Protein AF-A0A0F9H4A0-F1 (afdb_monomer_lite)

Secondary structure (DSSP, 8-state):
------HHHHHHHHHHHHHHHHHHHHHH-HHHHHHHHHHHHHHHHHHHTT--HHHHHHHHHHHHHHHHHHHHHHHHHHHHTT-

InterPro domains:
  IPR000829 DAGK family [PF01219] (16-83)
  IPR000829 DAGK family [PTHR34299] (8-82)
  IPR033717 Undecaprenol kinase [cd14265] (12-83)
  IPR036945 Diacylglycerol kinase (DAGK) superfamily [G3DSA:1.10.287.3610] (1-83)

pLDDT: mean 92.21, std 9.87, range [43.88, 98.56]

Foldseek 3Di:
DPPDDPPVVVVVVVVVVVVVLLVCCCVPPVVNVVLVVVLVVVVVVCVVVVPDPVVVVVSVVVSVVVSVVVSVVVVVVVVVVVD

Radius of gyration: 16.82 Å; chains: 1; bounding box: 33×20×55 Å

Organism: NCBI:txid412755

Structure (mmCIF, N/CA/C/O backbone):
data_AF-A0A0F9H4A0-F1
#
_entry.id   AF-A0A0F9H4A0-F1
#
loop_
_atom_site.group_PDB
_atom_site.id
_atom_site.type_symbol
_atom_site.label_atom_id
_atom_site.label_alt_id
_atom_site.label_comp_id
_atom_site.label_asym_id
_atom_site.label_entity_id
_atom_site.label_seq_id
_atom_site.pdbx_PDB_ins_code
_atom_site.Cartn_x
_atom_site.Cartn_y
_atom_site.Cartn_z
_atom_site.occupancy
_atom_site.B_iso_or_equiv
_atom_site.auth_seq_id
_atom_site.auth_comp_id
_atom_site.auth_asym_id
_atom_site.auth_atom_id
_atom_site.pdbx_PDB_model_num
ATOM 1 N N . MET A 1 1 ? 0.114 -2.130 35.303 1.00 43.88 1 MET A N 1
ATOM 2 C CA . MET A 1 1 ? 1.505 -1.781 34.933 1.00 43.88 1 MET A CA 1
ATOM 3 C C . MET A 1 1 ? 1.900 -2.543 33.676 1.00 43.88 1 MET A C 1
ATOM 5 O O . MET A 1 1 ? 2.139 -3.744 33.746 1.00 43.88 1 MET A O 1
ATOM 9 N N . ILE A 1 2 ? 1.908 -1.889 32.514 1.00 53.31 2 ILE A N 1
ATOM 10 C CA . ILE A 1 2 ? 2.432 -2.503 31.288 1.00 53.31 2 ILE A CA 1
ATOM 11 C C . ILE A 1 2 ? 3.955 -2.523 31.446 1.00 53.31 2 ILE A C 1
ATOM 13 O O . ILE A 1 2 ? 4.576 -1.469 31.457 1.00 53.31 2 ILE A O 1
ATOM 17 N N . LYS A 1 3 ? 4.554 -3.711 31.609 1.00 55.53 3 LYS A N 1
ATOM 18 C CA . LYS A 1 3 ? 6.011 -3.881 31.504 1.00 55.53 3 LYS A CA 1
ATOM 19 C C . LYS A 1 3 ? 6.441 -3.338 30.141 1.00 55.53 3 LYS A C 1
ATOM 21 O O . LYS A 1 3 ? 6.076 -3.929 29.118 1.00 55.53 3 LYS A O 1
ATOM 26 N N . GLU A 1 4 ? 7.168 -2.224 30.131 1.00 63.50 4 GLU A N 1
ATOM 27 C CA . GLU A 1 4 ? 7.806 -1.715 28.924 1.00 63.50 4 GLU A CA 1
ATOM 28 C C . GLU A 1 4 ? 8.776 -2.789 28.433 1.00 63.50 4 GLU A C 1
ATOM 30 O O . GLU A 1 4 ? 9.769 -3.123 29.078 1.00 63.50 4 GLU A O 1
ATOM 35 N N . GLY A 1 5 ? 8.425 -3.431 27.319 1.00 64.50 5 GLY A N 1
ATOM 36 C CA . GLY A 1 5 ? 9.386 -4.254 26.607 1.00 64.50 5 GLY A CA 1
ATOM 37 C C . GLY A 1 5 ? 10.483 -3.347 26.064 1.00 64.50 5 GLY A C 1
ATOM 38 O O . GLY A 1 5 ? 10.203 -2.197 25.739 1.00 64.50 5 GLY A O 1
ATOM 39 N N . GLY A 1 6 ? 11.711 -3.855 25.926 1.00 83.62 6 GLY A N 1
ATOM 40 C CA . GLY A 1 6 ? 12.792 -3.093 25.290 1.00 83.62 6 GLY A CA 1
ATOM 41 C C . GLY A 1 6 ? 12.361 -2.481 23.947 1.00 83.62 6 GLY A C 1
ATOM 42 O O . GLY A 1 6 ? 11.456 -3.000 23.292 1.00 83.62 6 GLY A O 1
ATOM 43 N N . TYR A 1 7 ? 13.006 -1.388 23.530 1.00 86.00 7 TYR A N 1
ATOM 44 C CA . TYR A 1 7 ? 12.646 -0.555 22.366 1.00 86.00 7 TYR A CA 1
ATOM 45 C C . TYR A 1 7 ? 12.131 -1.337 21.136 1.00 86.00 7 TYR A C 1
ATOM 47 O O . TYR A 1 7 ? 11.074 -1.021 20.585 1.00 86.00 7 TYR A O 1
ATOM 55 N N . VAL A 1 8 ? 12.821 -2.418 20.756 1.00 90.19 8 VAL A N 1
ATOM 56 C CA . VAL A 1 8 ? 12.453 -3.303 19.633 1.00 90.19 8 VAL A CA 1
ATOM 57 C C . VAL A 1 8 ? 11.071 -3.947 19.817 1.00 90.19 8 VAL A C 1
ATOM 59 O O . VAL A 1 8 ? 10.259 -3.974 18.891 1.00 90.19 8 VAL A O 1
ATOM 62 N N . ARG A 1 9 ? 10.756 -4.419 21.028 1.00 87.38 9 ARG A N 1
ATOM 63 C CA . ARG A 1 9 ? 9.466 -5.042 21.364 1.00 87.38 9 ARG A CA 1
ATOM 64 C C . ARG A 1 9 ? 8.310 -4.046 21.279 1.00 87.38 9 ARG A C 1
ATOM 66 O O . ARG A 1 9 ? 7.218 -4.431 20.862 1.00 87.38 9 ARG A O 1
ATOM 73 N N . ASN A 1 10 ? 8.536 -2.784 21.639 1.00 87.25 10 ASN A N 1
ATOM 74 C CA . ASN A 1 10 ? 7.514 -1.743 21.514 1.00 87.25 10 ASN A CA 1
ATOM 75 C C . ASN A 1 10 ? 7.247 -1.390 20.042 1.00 87.25 10 ASN A C 1
ATOM 77 O O . ASN A 1 10 ? 6.088 -1.297 19.647 1.00 87.25 10 ASN A O 1
ATOM 81 N N . ARG A 1 11 ? 8.285 -1.307 19.197 1.00 89.56 11 ARG A N 1
ATOM 82 C CA . ARG A 1 11 ? 8.115 -1.070 17.751 1.00 89.56 11 ARG A CA 1
ATOM 83 C C . ARG A 1 11 ? 7.382 -2.208 17.045 1.00 89.56 11 ARG A C 1
ATOM 85 O O . ARG A 1 11 ? 6.447 -1.949 16.293 1.00 89.56 11 ARG A O 1
ATOM 92 N N . LEU A 1 12 ? 7.734 -3.461 17.340 1.00 90.81 12 LEU A N 1
ATOM 93 C CA . LEU A 1 12 ? 7.024 -4.635 16.813 1.00 90.81 12 LEU A CA 1
ATOM 94 C C . LEU A 1 12 ? 5.529 -4.619 17.168 1.00 90.81 12 LEU A C 1
ATOM 96 O O . LEU A 1 12 ? 4.691 -4.990 16.346 1.00 90.81 12 LEU A O 1
ATOM 100 N N . ARG A 1 13 ? 5.171 -4.147 18.371 1.00 89.38 13 ARG A N 1
ATOM 101 C CA . ARG A 1 13 ? 3.764 -3.953 18.748 1.00 89.38 13 ARG A CA 1
ATOM 102 C C . ARG A 1 13 ? 3.076 -2.897 17.883 1.00 89.38 13 ARG A C 1
ATOM 104 O O . ARG A 1 13 ? 1.968 -3.157 17.430 1.00 89.38 13 ARG A O 1
ATOM 111 N N . SER A 1 14 ? 3.712 -1.759 17.605 1.00 87.88 14 SER A N 1
ATOM 112 C CA . SER A 1 14 ? 3.145 -0.727 16.719 1.00 87.88 14 SER A CA 1
ATOM 113 C C . SER A 1 14 ? 2.853 -1.261 15.314 1.00 87.88 14 SER A C 1
ATOM 115 O O . SER A 1 14 ? 1.762 -1.032 14.799 1.00 87.88 14 SER A O 1
ATOM 117 N N . PHE A 1 15 ? 3.766 -2.046 14.732 1.00 91.00 15 PHE A N 1
ATOM 118 C CA . PHE A 1 15 ? 3.524 -2.707 13.442 1.00 91.00 15 PHE A CA 1
ATOM 119 C C . PHE A 1 15 ? 2.334 -3.666 13.494 1.00 91.00 15 PHE A C 1
ATOM 121 O O . PHE A 1 15 ? 1.506 -3.666 12.585 1.00 91.00 15 PHE A O 1
ATOM 128 N N . LYS A 1 16 ? 2.203 -4.442 14.578 1.00 92.75 16 LYS A N 1
ATOM 129 C CA . LYS A 1 16 ? 1.038 -5.313 14.774 1.00 92.75 16 LYS A CA 1
ATOM 130 C C . LYS A 1 16 ? -0.267 -4.511 14.764 1.00 92.75 16 LYS A C 1
ATOM 132 O O . LYS A 1 16 ? -1.213 -4.930 14.108 1.00 92.75 16 LYS A O 1
ATOM 137 N N . TYR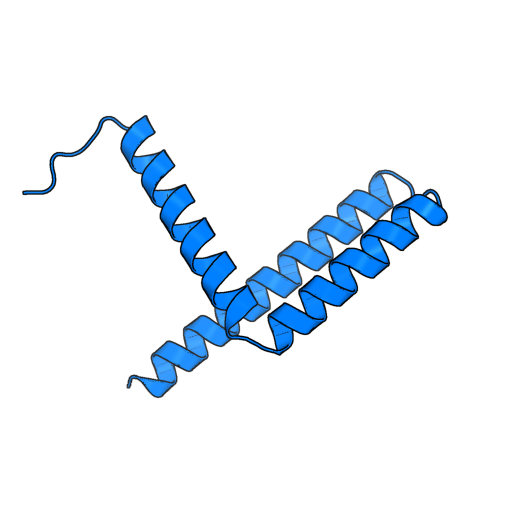 A 1 17 ? -0.328 -3.375 15.460 1.00 91.69 17 TYR A N 1
ATOM 138 C CA . TYR A 1 17 ? -1.528 -2.531 15.467 1.00 91.69 17 TYR A CA 1
ATOM 139 C C . TYR A 1 17 ? -1.824 -1.921 14.093 1.00 91.69 17 TYR A C 1
ATOM 141 O O . TYR A 1 17 ? -2.976 -1.950 13.668 1.00 91.69 17 TYR A O 1
ATOM 149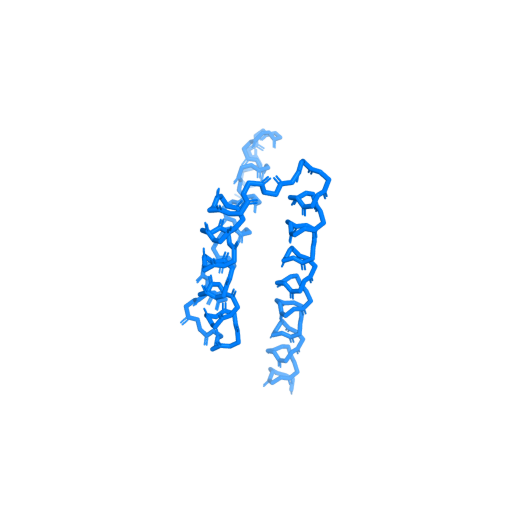 N N . ALA A 1 18 ? -0.801 -1.451 13.373 1.00 90.94 18 ALA A N 1
ATOM 150 C CA . ALA A 1 18 ? -0.962 -0.948 12.009 1.00 90.94 18 ALA A CA 1
ATOM 151 C C . ALA A 1 18 ? -1.520 -2.028 11.066 1.00 90.94 18 ALA A C 1
ATOM 153 O O . ALA A 1 18 ? -2.464 -1.769 10.324 1.00 90.94 18 ALA A O 1
ATOM 154 N N . PHE A 1 19 ? -1.008 -3.262 11.153 1.00 92.69 19 PHE A N 1
ATOM 155 C CA . PHE A 1 19 ? -1.504 -4.381 10.351 1.00 92.69 19 PHE A CA 1
ATOM 156 C C . PHE A 1 19 ? -2.949 -4.755 10.698 1.00 92.69 19 PHE A C 1
ATOM 158 O O . PHE A 1 19 ? -3.758 -4.984 9.806 1.00 92.69 19 PHE A O 1
ATOM 165 N N . VAL A 1 20 ? -3.301 -4.780 11.988 1.00 93.94 20 VAL A N 1
ATOM 166 C CA . VAL A 1 20 ? -4.687 -5.019 12.425 1.00 93.94 20 VAL A CA 1
ATOM 167 C C . VAL A 1 20 ? -5.626 -3.931 11.892 1.00 93.94 20 VAL A C 1
ATOM 169 O O . VAL A 1 20 ? -6.719 -4.256 11.432 1.00 93.94 20 VAL A O 1
ATOM 172 N N . GLY A 1 21 ? -5.199 -2.665 11.910 1.00 92.38 21 GLY A N 1
ATOM 173 C CA . GLY A 1 21 ? -5.950 -1.546 11.337 1.00 92.38 21 GLY A CA 1
ATOM 174 C C . GLY A 1 21 ? -6.157 -1.699 9.831 1.00 92.38 21 GLY A C 1
ATOM 175 O O . GLY A 1 21 ? -7.297 -1.703 9.370 1.00 92.38 21 GLY A O 1
ATOM 176 N N . ALA A 1 22 ? -5.075 -1.926 9.081 1.00 92.69 22 ALA A N 1
ATOM 177 C CA . ALA A 1 22 ? -5.127 -2.148 7.636 1.00 92.69 22 ALA A CA 1
ATOM 178 C C . ALA A 1 22 ? -6.027 -3.341 7.268 1.00 92.69 22 ALA A C 1
ATOM 180 O O . ALA A 1 22 ? -6.874 -3.242 6.383 1.00 92.69 22 ALA A O 1
ATOM 181 N N . TRP A 1 23 ? -5.909 -4.452 8.000 1.00 94.81 23 TRP A N 1
ATOM 182 C CA . TRP A 1 23 ? -6.757 -5.627 7.807 1.00 94.81 23 TRP A CA 1
ATOM 183 C C . TRP A 1 23 ? -8.232 -5.351 8.117 1.00 94.81 23 TRP A C 1
ATOM 185 O O . TRP A 1 23 ? -9.119 -5.854 7.426 1.00 94.81 23 TRP A O 1
ATOM 195 N N . SER A 1 24 ? -8.517 -4.542 9.141 1.00 93.88 24 SER A N 1
ATOM 196 C CA . SER A 1 24 ? -9.885 -4.126 9.449 1.00 93.88 24 SER A CA 1
ATOM 197 C C . SER A 1 24 ? -10.476 -3.251 8.346 1.00 93.88 24 SER A C 1
ATOM 199 O O . SER A 1 24 ? -11.648 -3.438 8.032 1.00 93.88 24 SER A O 1
ATOM 201 N N . LEU A 1 25 ? -9.705 -2.317 7.779 1.00 93.56 25 LEU A N 1
ATOM 202 C CA . LEU A 1 25 ? -10.154 -1.477 6.662 1.00 93.56 25 LEU A CA 1
ATOM 203 C C . LEU A 1 25 ? -10.469 -2.337 5.439 1.00 93.56 25 LEU A C 1
ATOM 205 O O . LEU A 1 25 ? -11.579 -2.281 4.923 1.00 93.56 25 LEU A O 1
ATOM 209 N N . LEU A 1 26 ? -9.551 -3.233 5.068 1.00 93.69 26 LEU A N 1
ATOM 210 C CA . LEU A 1 26 ? -9.744 -4.147 3.944 1.00 93.69 26 LEU A CA 1
ATOM 211 C C . LEU A 1 26 ? -11.006 -5.012 4.085 1.00 93.69 26 LEU A C 1
ATOM 213 O O . LEU A 1 26 ? -11.672 -5.313 3.101 1.00 93.69 26 LEU A O 1
ATOM 217 N N . LYS A 1 27 ? -11.363 -5.433 5.301 1.00 94.50 27 LYS A N 1
ATOM 218 C CA . LYS A 1 27 ? -12.558 -6.261 5.518 1.00 94.50 27 LYS A CA 1
ATOM 219 C C . LYS A 1 27 ? -13.868 -5.487 5.594 1.00 94.50 27 LYS A C 1
ATOM 221 O O . LYS A 1 27 ? -14.904 -6.092 5.336 1.00 94.50 27 LYS A O 1
ATOM 226 N N . LYS A 1 28 ? -13.842 -4.223 6.013 1.00 92.62 28 LYS A N 1
ATOM 227 C CA . LYS A 1 28 ? -15.061 -3.481 6.367 1.00 92.62 28 LYS A CA 1
ATOM 228 C C . LYS A 1 28 ? -15.428 -2.398 5.368 1.00 92.62 28 LYS A C 1
ATOM 230 O O . LYS A 1 28 ? -16.615 -2.166 5.196 1.00 92.62 28 LYS A O 1
ATOM 235 N N . GLU A 1 29 ? -14.446 -1.779 4.719 1.00 94.94 29 GLU A N 1
ATOM 236 C CA . GLU A 1 29 ? -14.680 -0.633 3.843 1.00 94.94 29 GLU A CA 1
ATOM 237 C C . GLU A 1 29 ? -14.771 -1.082 2.378 1.00 94.94 29 GLU A C 1
ATOM 239 O O . GLU A 1 29 ? -13.775 -1.564 1.821 1.00 94.94 29 GLU A O 1
ATOM 244 N N . PRO A 1 30 ? -15.940 -0.939 1.721 1.00 93.75 30 PRO A N 1
ATOM 245 C CA . PRO A 1 30 ? -16.116 -1.353 0.330 1.00 93.75 30 PRO A CA 1
ATOM 246 C C . PRO A 1 30 ? -15.178 -0.618 -0.638 1.00 93.75 30 PRO A C 1
ATOM 248 O O . PRO A 1 30 ? -14.665 -1.220 -1.581 1.00 93.75 30 PRO A O 1
ATOM 251 N N . SER A 1 31 ? -14.907 0.665 -0.388 1.00 93.88 31 SER A N 1
ATOM 252 C CA . SER A 1 31 ? -13.961 1.478 -1.163 1.00 93.88 31 SER A CA 1
ATOM 253 C C . SER A 1 31 ? -12.552 0.875 -1.148 1.00 93.88 31 SER A C 1
ATOM 255 O O . SER A 1 31 ? -11.960 0.653 -2.206 1.00 93.88 31 SER A O 1
ATOM 257 N N . VAL A 1 32 ? -12.051 0.504 0.036 1.00 95.38 32 VAL A N 1
ATOM 258 C CA . VAL A 1 32 ? -10.739 -0.143 0.217 1.00 95.38 32 VAL A CA 1
ATOM 259 C C . VAL A 1 32 ? -10.696 -1.517 -0.456 1.00 95.38 32 VAL A C 1
ATOM 261 O O . VAL A 1 32 ? -9.672 -1.881 -1.039 1.00 95.38 32 VAL A O 1
ATOM 264 N N . GLN A 1 33 ? -11.792 -2.281 -0.428 1.00 95.81 33 GLN A N 1
ATOM 265 C CA . GLN A 1 33 ? -11.889 -3.574 -1.119 1.00 95.81 33 GLN A CA 1
ATOM 266 C C . GLN A 1 33 ? -11.758 -3.425 -2.632 1.00 95.81 33 GLN A C 1
ATOM 268 O O . GLN A 1 33 ? -10.934 -4.106 -3.247 1.00 95.81 33 GLN A O 1
ATOM 273 N N . VAL A 1 34 ? -12.530 -2.509 -3.225 1.00 96.19 34 VAL A N 1
ATOM 274 C CA . VAL A 1 34 ? -12.469 -2.213 -4.66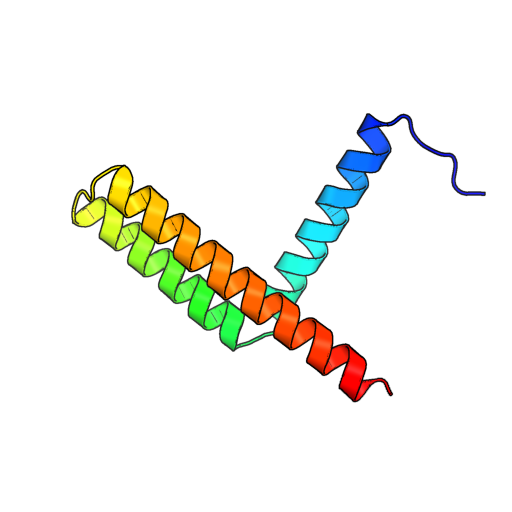2 1.00 96.19 34 VAL A CA 1
ATOM 275 C C . VAL A 1 34 ? -11.074 -1.732 -5.039 1.00 96.19 34 VAL A C 1
ATOM 277 O O . VAL A 1 34 ? -10.475 -2.244 -5.983 1.00 96.19 34 VAL A O 1
ATOM 280 N N . GLN A 1 35 ? -10.512 -0.807 -4.265 1.00 95.62 35 GLN A N 1
ATOM 281 C CA . GLN A 1 35 ? -9.182 -0.269 -4.513 1.00 95.62 35 GLN A CA 1
ATOM 282 C C . GLN A 1 35 ? -8.083 -1.330 -4.402 1.00 95.62 35 GLN A C 1
ATOM 284 O O . GLN A 1 35 ? -7.168 -1.346 -5.221 1.00 95.62 35 GLN A O 1
ATOM 289 N N . THR A 1 36 ? -8.197 -2.259 -3.451 1.00 94.69 36 THR A N 1
ATOM 290 C CA . THR A 1 36 ? -7.277 -3.401 -3.331 1.00 94.69 36 THR A CA 1
ATOM 291 C C . THR A 1 36 ? -7.427 -4.370 -4.507 1.00 94.69 36 THR A C 1
ATOM 293 O O . THR A 1 36 ? -6.430 -4.875 -5.019 1.00 94.69 36 THR A O 1
ATOM 296 N N . GLY A 1 37 ? -8.648 -4.599 -4.997 1.00 96.69 37 GLY A N 1
ATOM 297 C CA . GLY A 1 37 ? -8.882 -5.368 -6.222 1.00 96.69 37 GLY A CA 1
ATOM 298 C C . GLY A 1 37 ? -8.229 -4.721 -7.448 1.00 96.69 37 GLY A C 1
ATOM 299 O O . GLY A 1 37 ? -7.479 -5.376 -8.171 1.00 96.69 37 GLY A O 1
ATOM 300 N N . ILE A 1 38 ? -8.440 -3.414 -7.639 1.00 96.38 38 ILE A N 1
ATOM 301 C CA . ILE A 1 38 ? -7.813 -2.629 -8.715 1.00 96.38 38 ILE A CA 1
ATOM 302 C C . ILE A 1 38 ? -6.288 -2.668 -8.591 1.00 96.38 38 ILE A C 1
ATOM 304 O O . ILE A 1 38 ? -5.600 -2.890 -9.582 1.00 96.38 38 ILE A O 1
ATOM 308 N N . ALA A 1 39 ? -5.755 -2.517 -7.379 1.00 96.00 39 ALA A N 1
ATOM 309 C CA . ALA A 1 39 ? -4.329 -2.606 -7.099 1.00 96.00 39 ALA A CA 1
ATOM 310 C C . ALA A 1 39 ? -3.717 -3.932 -7.574 1.00 96.00 39 ALA A C 1
ATOM 312 O O . ALA A 1 39 ? -2.643 -3.923 -8.178 1.00 96.00 39 ALA A O 1
ATOM 313 N N . ILE A 1 40 ? -4.395 -5.063 -7.351 1.00 97.50 40 ILE A N 1
ATOM 314 C CA . ILE A 1 40 ? -3.946 -6.378 -7.833 1.00 97.50 40 ILE A CA 1
ATOM 315 C C . ILE A 1 40 ? -3.950 -6.417 -9.365 1.00 97.50 40 ILE A C 1
ATOM 317 O O . ILE A 1 40 ? -2.951 -6.815 -9.964 1.00 97.50 40 ILE A O 1
ATOM 321 N N . VAL A 1 41 ? -5.040 -5.971 -10.000 1.00 98.06 41 VAL A N 1
ATOM 322 C CA . VAL A 1 41 ? -5.176 -5.971 -11.468 1.00 98.06 41 VAL A CA 1
ATOM 323 C C . VAL A 1 41 ? -4.113 -5.093 -12.126 1.00 98.06 41 VAL A C 1
ATOM 325 O O . VAL A 1 41 ? -3.440 -5.539 -13.051 1.00 98.06 41 VAL A O 1
ATOM 328 N N . VAL A 1 42 ? -3.914 -3.871 -11.633 1.00 97.12 42 VAL A N 1
ATOM 329 C CA . VAL A 1 42 ? -2.930 -2.926 -12.184 1.00 97.12 42 VAL A CA 1
ATOM 330 C C . VAL A 1 42 ? -1.502 -3.398 -11.914 1.00 97.12 42 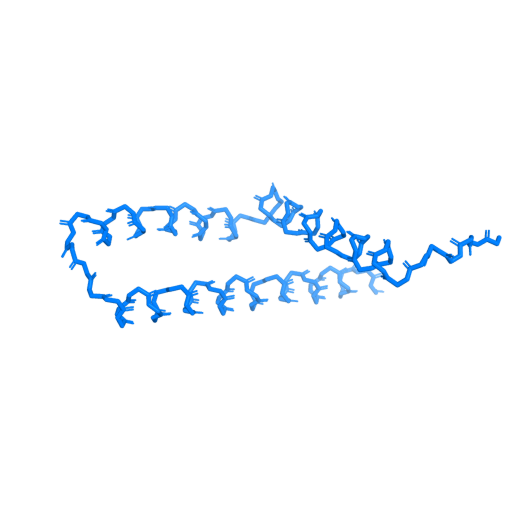VAL A C 1
ATOM 332 O O . VAL A 1 42 ? -0.637 -3.245 -12.768 1.00 97.12 42 VAL A O 1
ATOM 335 N N . THR A 1 43 ? -1.243 -4.047 -10.777 1.00 97.62 43 THR A N 1
ATOM 336 C CA . THR A 1 43 ? 0.056 -4.687 -10.517 1.00 97.62 43 THR A CA 1
ATOM 337 C C . THR A 1 43 ? 0.315 -5.826 -11.505 1.00 97.62 43 THR A C 1
ATOM 339 O O . THR A 1 43 ? 1.383 -5.877 -12.106 1.00 97.62 43 THR A O 1
ATOM 342 N N . ALA A 1 44 ? -0.660 -6.705 -11.750 1.00 98.19 44 ALA A N 1
ATOM 343 C CA . ALA A 1 44 ? -0.525 -7.756 -12.761 1.00 98.19 44 ALA A CA 1
ATOM 344 C C . ALA A 1 44 ? -0.314 -7.176 -14.172 1.00 98.19 44 ALA A C 1
ATOM 346 O O . ALA A 1 44 ? 0.555 -7.642 -14.909 1.00 98.19 44 ALA A O 1
ATOM 347 N N . ALA A 1 45 ? -1.051 -6.118 -14.521 1.00 97.81 45 ALA A N 1
ATOM 348 C CA . ALA A 1 45 ? -0.875 -5.398 -15.776 1.00 97.81 45 ALA A CA 1
ATOM 349 C C . ALA A 1 45 ? 0.526 -4.775 -15.886 1.00 97.81 45 ALA A C 1
ATOM 351 O O . ALA A 1 45 ? 1.150 -4.889 -16.933 1.00 97.81 45 ALA A O 1
ATOM 352 N N . GLY A 1 46 ? 1.061 -4.189 -14.812 1.00 97.88 46 GLY A N 1
ATOM 353 C CA . GLY A 1 46 ? 2.411 -3.621 -14.790 1.00 97.88 46 GLY A CA 1
ATOM 354 C C . GLY A 1 46 ? 3.498 -4.647 -15.120 1.00 97.88 46 GLY A C 1
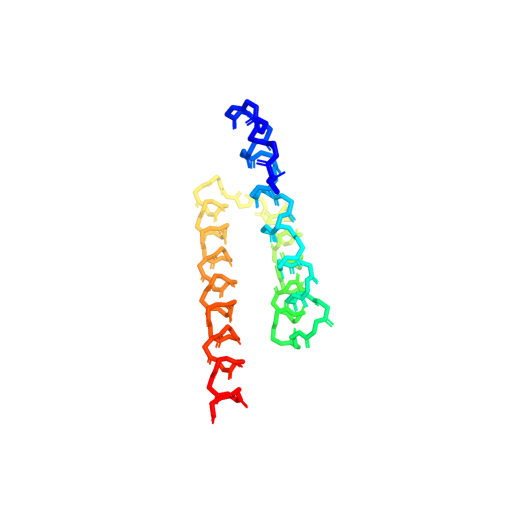ATOM 355 O O . GLY A 1 46 ? 4.447 -4.325 -15.832 1.00 97.88 46 GLY A O 1
ATOM 356 N N . PHE A 1 47 ? 3.334 -5.898 -14.671 1.00 97.81 47 PHE A N 1
ATOM 357 C CA . PHE A 1 47 ? 4.214 -6.997 -15.077 1.00 97.81 47 PHE A CA 1
ATOM 358 C C . PHE A 1 47 ? 4.023 -7.385 -16.549 1.00 97.81 47 PHE A C 1
ATOM 360 O O . PHE A 1 47 ? 5.012 -7.596 -17.239 1.00 97.81 47 PHE A O 1
ATOM 367 N N . TYR A 1 48 ? 2.779 -7.454 -17.037 1.00 98.31 48 TYR A N 1
ATOM 368 C CA . TYR A 1 48 ? 2.475 -7.795 -18.435 1.00 98.31 48 TYR A CA 1
ATOM 369 C C . TYR A 1 48 ? 2.978 -6.745 -19.441 1.00 98.31 48 TYR A C 1
ATOM 371 O O . TYR A 1 48 ? 3.458 -7.098 -20.511 1.00 98.31 48 TYR A O 1
ATOM 379 N N . PHE A 1 49 ? 2.875 -5.460 -19.096 1.00 98.00 49 PHE A N 1
ATOM 380 C CA . PHE A 1 49 ? 3.329 -4.339 -19.925 1.00 98.00 49 PHE A CA 1
ATOM 381 C C . PHE A 1 49 ? 4.800 -3.967 -19.700 1.00 98.00 49 PHE A C 1
ATOM 383 O O . PHE A 1 49 ? 5.273 -3.014 -20.310 1.00 98.00 49 PHE A O 1
ATOM 390 N N . GLU A 1 50 ? 5.507 -4.694 -18.829 1.00 98.00 50 GLU A N 1
ATOM 391 C CA . GLU A 1 50 ? 6.924 -4.475 -18.515 1.00 98.00 50 GLU A CA 1
ATOM 392 C C . GLU A 1 50 ? 7.250 -3.013 -18.156 1.00 98.00 50 GLU A C 1
ATOM 394 O O . GLU A 1 50 ? 8.249 -2.445 -18.606 1.00 98.00 50 GLU A O 1
ATOM 399 N N . ILE A 1 51 ? 6.402 -2.390 -17.326 1.00 98.12 51 ILE A N 1
ATOM 400 C CA . ILE A 1 51 ? 6.575 -0.979 -16.962 1.00 98.12 51 ILE A CA 1
ATOM 401 C C . ILE A 1 51 ? 7.912 -0.759 -16.239 1.00 98.12 51 ILE A C 1
ATOM 403 O O . ILE A 1 51 ? 8.422 -1.603 -15.490 1.00 98.12 51 ILE A O 1
ATOM 407 N N . THR A 1 52 ? 8.493 0.412 -16.457 1.00 98.56 52 THR A N 1
ATOM 408 C CA . THR A 1 52 ? 9.800 0.794 -15.937 1.00 98.56 52 THR A CA 1
ATOM 409 C C . THR A 1 52 ? 9.799 0.928 -14.415 1.00 98.56 52 THR A C 1
ATOM 411 O O . THR A 1 52 ? 8.775 1.124 -13.760 1.00 98.56 52 THR A O 1
ATOM 414 N N . ARG A 1 53 ? 10.997 0.909 -13.817 1.00 98.19 53 ARG A N 1
ATOM 415 C CA . ARG A 1 53 ? 11.171 1.130 -12.369 1.00 98.19 53 ARG A CA 1
ATOM 416 C C . ARG A 1 53 ? 10.562 2.452 -11.889 1.00 98.19 53 ARG A C 1
ATOM 418 O O . ARG A 1 53 ? 10.064 2.508 -10.772 1.00 98.19 53 ARG A O 1
ATOM 425 N N . ILE A 1 54 ? 10.606 3.498 -12.716 1.00 98.38 54 ILE A N 1
ATOM 426 C CA . ILE A 1 54 ? 10.048 4.812 -12.373 1.00 98.38 54 ILE A CA 1
ATOM 427 C C . ILE A 1 54 ? 8.515 4.747 -12.356 1.00 98.38 54 ILE A C 1
ATOM 429 O O . ILE A 1 54 ? 7.895 5.251 -11.423 1.00 98.38 54 ILE A O 1
ATOM 433 N N . GLU A 1 55 ? 7.901 4.075 -13.329 1.00 98.12 55 GLU A N 1
ATOM 434 C CA . GLU A 1 55 ? 6.447 3.867 -13.359 1.00 98.12 55 GLU A CA 1
ATOM 435 C C . GLU A 1 55 ? 5.978 3.022 -12.170 1.00 98.12 55 GLU A C 1
ATOM 437 O O . GLU A 1 55 ? 5.008 3.391 -11.512 1.00 98.12 55 GLU A O 1
ATOM 442 N N . TRP A 1 56 ? 6.724 1.974 -11.800 1.00 98.25 56 TRP A N 1
ATOM 443 C CA . TRP A 1 56 ? 6.472 1.216 -10.569 1.00 98.25 56 TRP A CA 1
ATOM 444 C C . TRP A 1 56 ? 6.526 2.087 -9.314 1.00 98.25 56 TRP A C 1
ATOM 446 O O . TRP A 1 56 ? 5.661 1.965 -8.445 1.00 98.25 56 TRP A O 1
ATOM 456 N N . MET A 1 57 ? 7.514 2.982 -9.209 1.00 98.31 57 MET A N 1
ATOM 457 C CA . MET A 1 57 ? 7.609 3.912 -8.080 1.00 98.31 57 MET A CA 1
ATOM 458 C C . MET A 1 57 ? 6.373 4.811 -7.993 1.00 98.31 57 MET A C 1
ATOM 460 O O . MET A 1 57 ? 5.806 4.953 -6.910 1.00 98.31 57 MET A O 1
ATOM 464 N N . PHE A 1 58 ? 5.929 5.381 -9.118 1.00 98.19 58 PHE A N 1
ATOM 465 C CA . PHE A 1 58 ? 4.724 6.211 -9.152 1.00 98.19 58 PHE A CA 1
ATOM 466 C C . PHE A 1 58 ? 3.453 5.414 -8.865 1.00 98.19 58 PHE A C 1
ATOM 468 O O . PHE A 1 58 ? 2.605 5.897 -8.121 1.00 98.19 58 PHE A O 1
ATOM 475 N N . GLN A 1 59 ? 3.333 4.191 -9.383 1.00 97.56 59 GLN A N 1
ATOM 476 C CA . GLN A 1 59 ? 2.198 3.312 -9.114 1.00 97.56 59 GLN A CA 1
ATOM 477 C C . GLN A 1 59 ? 2.087 2.990 -7.620 1.00 97.56 59 GLN A C 1
ATOM 479 O O . GLN A 1 59 ? 1.027 3.185 -7.026 1.00 97.56 59 GLN A O 1
ATOM 484 N N . VAL A 1 60 ? 3.183 2.549 -6.994 1.00 97.00 60 VAL A N 1
ATOM 485 C CA . VAL A 1 60 ? 3.212 2.238 -5.556 1.00 97.00 60 VAL A CA 1
ATOM 486 C C . VAL A 1 60 ? 2.929 3.488 -4.723 1.00 97.00 60 VAL A C 1
ATOM 488 O O . VAL A 1 60 ? 2.157 3.417 -3.767 1.00 97.00 60 VAL A O 1
ATOM 491 N N . LEU A 1 61 ? 3.502 4.638 -5.094 1.00 97.94 61 LEU A N 1
ATOM 492 C CA . LEU A 1 61 ? 3.255 5.906 -4.410 1.00 97.94 61 LEU A CA 1
ATOM 493 C C . LEU A 1 61 ? 1.784 6.322 -4.505 1.00 97.94 61 LEU A C 1
ATOM 495 O O . LEU A 1 61 ? 1.177 6.638 -3.485 1.00 97.94 61 LEU A O 1
ATOM 499 N N . ALA A 1 62 ? 1.202 6.291 -5.705 1.00 97.25 62 ALA A N 1
ATOM 500 C CA . ALA A 1 62 ? -0.195 6.641 -5.928 1.00 97.25 62 ALA A CA 1
ATOM 501 C C . ALA A 1 62 ? -1.124 5.715 -5.132 1.00 97.25 62 ALA A C 1
ATOM 503 O O . ALA A 1 62 ? -1.973 6.192 -4.385 1.00 97.25 62 ALA A O 1
ATOM 504 N N . MET A 1 63 ? -0.912 4.398 -5.208 1.00 95.94 63 MET A N 1
ATOM 505 C CA . MET A 1 63 ? -1.692 3.424 -4.441 1.00 95.94 63 MET A CA 1
ATOM 506 C C . MET A 1 63 ? -1.579 3.651 -2.930 1.00 95.94 63 MET A C 1
ATOM 508 O O . MET A 1 63 ? -2.590 3.638 -2.230 1.00 95.94 63 MET A O 1
ATOM 512 N N . GLY A 1 64 ? -0.366 3.894 -2.427 1.00 95.31 64 GLY A N 1
ATOM 513 C CA . GLY A 1 64 ? -0.128 4.176 -1.013 1.00 95.31 64 GLY A CA 1
ATOM 514 C C . GLY A 1 64 ? -0.810 5.461 -0.543 1.00 95.31 64 GLY A C 1
ATOM 515 O O . GLY A 1 64 ? -1.409 5.472 0.533 1.00 95.31 64 GLY A O 1
ATOM 516 N N . LEU A 1 65 ? -0.764 6.525 -1.352 1.00 97.19 65 LEU A N 1
ATOM 517 C CA . LEU A 1 65 ? -1.424 7.795 -1.048 1.00 97.19 65 LEU A CA 1
ATOM 518 C C . LEU A 1 65 ? -2.940 7.640 -0.981 1.00 97.19 65 LEU A C 1
ATOM 520 O O . LEU A 1 65 ? -3.535 8.088 -0.003 1.00 97.19 65 LEU A O 1
ATOM 524 N N . VAL A 1 66 ? -3.560 6.984 -1.968 1.00 95.44 66 VAL A N 1
ATOM 525 C CA . VAL A 1 66 ? -5.022 6.862 -1.967 1.00 95.44 66 VAL A CA 1
ATOM 526 C C . VAL A 1 66 ? -5.505 5.947 -0.840 1.00 95.44 66 VAL A C 1
ATOM 528 O O . VAL A 1 66 ? -6.419 6.335 -0.122 1.00 95.44 66 VAL A O 1
ATOM 531 N N . LEU A 1 67 ? -4.841 4.813 -0.583 1.00 93.88 67 LEU A N 1
ATOM 532 C CA . LEU A 1 67 ? -5.190 3.948 0.556 1.00 93.88 67 LEU A CA 1
ATOM 533 C C . LEU A 1 67 ? -5.016 4.659 1.907 1.00 93.88 67 LEU A C 1
ATOM 535 O O . LEU A 1 67 ? -5.808 4.450 2.824 1.00 93.88 67 LEU A O 1
ATOM 539 N N . SER A 1 68 ? -3.985 5.500 2.040 1.00 94.38 68 SER A N 1
ATOM 540 C CA . SER A 1 68 ? -3.774 6.295 3.255 1.00 94.38 68 SER A CA 1
ATOM 541 C C . SER A 1 68 ? -4.857 7.357 3.422 1.00 94.38 68 SER A C 1
ATOM 543 O O . SER A 1 68 ? -5.379 7.518 4.521 1.00 94.38 68 SER A O 1
ATOM 545 N N . ALA A 1 69 ? -5.215 8.061 2.344 1.00 95.81 69 ALA A N 1
ATOM 546 C CA . ALA A 1 69 ? -6.281 9.059 2.350 1.00 95.81 69 ALA A CA 1
ATOM 547 C C . ALA A 1 69 ? -7.640 8.432 2.691 1.00 95.81 69 ALA A C 1
ATOM 549 O O . ALA A 1 69 ? -8.351 8.958 3.542 1.00 95.81 69 ALA A O 1
ATOM 550 N N . GLU A 1 70 ? -7.956 7.277 2.106 1.00 94.12 70 GLU A N 1
ATOM 551 C CA . GLU A 1 70 ? -9.182 6.533 2.398 1.00 94.12 70 GLU A CA 1
ATOM 552 C C . GLU A 1 70 ? -9.215 6.063 3.857 1.00 94.12 70 GLU A C 1
ATOM 554 O O . GLU A 1 70 ? -10.189 6.291 4.568 1.00 94.12 70 GLU A O 1
ATOM 559 N N . GLY A 1 71 ? -8.115 5.482 4.352 1.00 93.62 71 GLY A N 1
ATOM 560 C CA . GLY A 1 71 ? -8.015 5.059 5.748 1.00 93.62 71 GLY A CA 1
ATOM 561 C C . GLY A 1 71 ? -8.163 6.217 6.741 1.00 93.62 71 GLY A C 1
ATOM 562 O O . GLY A 1 71 ? -8.756 6.035 7.806 1.00 93.62 71 GLY A O 1
ATOM 563 N N . LEU A 1 72 ? -7.657 7.407 6.395 1.00 95.62 72 LEU A N 1
ATOM 564 C CA . LEU A 1 72 ? -7.878 8.631 7.168 1.00 95.62 72 LEU A CA 1
ATOM 565 C C . LEU A 1 72 ? -9.338 9.082 7.102 1.00 95.62 72 LEU A C 1
ATOM 567 O O . LEU A 1 72 ? -9.893 9.411 8.148 1.00 95.62 72 LEU A O 1
ATOM 571 N N . ASN A 1 73 ? -9.963 9.058 5.922 1.00 95.19 73 ASN A N 1
ATOM 572 C CA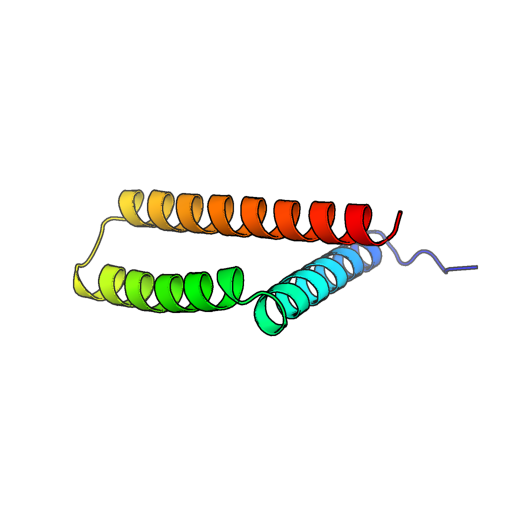 . ASN A 1 73 ? -11.369 9.420 5.761 1.00 95.19 73 ASN A CA 1
ATOM 573 C C . ASN A 1 73 ? -12.268 8.531 6.632 1.00 95.19 73 ASN A C 1
ATOM 575 O O . ASN A 1 73 ? -12.978 9.036 7.497 1.00 95.19 73 ASN A O 1
ATOM 579 N N . THR A 1 74 ? -12.119 7.208 6.531 1.00 94.25 74 THR A N 1
ATOM 580 C CA . THR A 1 74 ? -12.858 6.253 7.369 1.00 94.25 74 THR A CA 1
ATOM 581 C C . THR A 1 74 ? -12.609 6.466 8.866 1.00 94.25 74 THR A C 1
ATOM 583 O O . THR A 1 74 ? -13.503 6.268 9.690 1.00 94.25 74 THR A O 1
ATOM 586 N N . ALA A 1 75 ? -11.381 6.816 9.265 1.00 92.81 75 ALA A N 1
ATOM 587 C CA . ALA A 1 75 ? -11.084 7.095 10.667 1.00 92.81 75 ALA A CA 1
ATOM 588 C C . ALA A 1 75 ? -11.818 8.350 11.160 1.00 92.81 75 ALA A C 1
ATOM 590 O O . ALA A 1 75 ? -12.356 8.334 12.266 1.00 92.81 75 ALA A O 1
ATOM 591 N N . ILE A 1 76 ? -11.861 9.407 10.342 1.00 95.44 76 ILE A N 1
ATOM 592 C CA . ILE A 1 76 ? -12.590 10.645 10.638 1.00 95.44 76 ILE A CA 1
ATOM 593 C C . ILE A 1 76 ? -14.095 10.372 10.714 1.00 95.44 76 ILE A C 1
ATOM 595 O O . ILE A 1 76 ? -14.713 10.765 11.698 1.00 95.44 76 ILE A O 1
ATOM 599 N N . GLU A 1 77 ? -14.663 9.653 9.744 1.00 93.44 77 GLU A N 1
ATOM 600 C CA . GLU A 1 77 ? -16.081 9.259 9.728 1.00 93.44 77 GLU A CA 1
ATOM 601 C C . GLU A 1 77 ? -16.465 8.505 11.005 1.00 93.44 77 GLU A C 1
ATOM 603 O O . GLU A 1 77 ? -17.400 8.892 11.696 1.00 93.44 77 GLU A O 1
ATOM 608 N N . LYS A 1 78 ? -15.677 7.500 11.408 1.00 91.62 78 LYS A N 1
ATOM 609 C CA . LYS A 1 78 ? -15.945 6.727 12.635 1.00 91.62 78 LYS A CA 1
ATOM 610 C C . LYS A 1 78 ? -15.829 7.543 13.915 1.00 91.62 78 LYS A C 1
ATOM 612 O O . LYS A 1 78 ? -16.489 7.216 14.897 1.00 91.62 78 LYS A O 1
ATOM 617 N N . ILE A 1 79 ? -14.952 8.546 13.939 1.00 95.50 79 ILE A N 1
ATOM 618 C CA . ILE A 1 79 ? -14.866 9.477 15.068 1.00 95.50 79 ILE A CA 1
ATOM 619 C C . ILE A 1 79 ? -16.093 10.391 15.077 1.00 95.50 79 ILE A C 1
ATOM 621 O O . ILE A 1 79 ? -16.644 10.629 16.145 1.00 95.50 79 ILE A O 1
ATOM 625 N N . ALA A 1 80 ? -16.527 10.879 13.915 1.00 95.75 80 ALA A N 1
ATOM 626 C CA . ALA A 1 80 ? -17.698 11.736 13.793 1.00 95.75 80 ALA A CA 1
ATOM 627 C C . ALA A 1 80 ? -18.994 11.004 14.176 1.00 95.75 80 ALA A C 1
ATOM 629 O O . ALA A 1 80 ? -19.776 11.559 14.932 1.00 95.75 80 ALA A O 1
ATOM 630 N N . ASP A 1 81 ? -19.173 9.750 13.747 1.00 93.81 81 ASP A N 1
ATOM 631 C CA . ASP A 1 81 ? -20.327 8.906 14.106 1.00 93.81 81 ASP A CA 1
ATOM 632 C C . ASP A 1 81 ? -20.373 8.539 15.599 1.00 93.81 81 ASP A C 1
ATOM 634 O O . ASP A 1 81 ? -21.400 8.089 16.109 1.00 93.81 81 ASP A O 1
ATOM 638 N N . PHE A 1 82 ? -19.240 8.656 16.296 1.00 93.31 82 PHE A N 1
ATOM 639 C CA . PHE A 1 82 ? -19.141 8.365 17.723 1.00 93.31 82 PHE A CA 1
ATOM 640 C C . PHE A 1 82 ? -19.540 9.553 18.613 1.00 93.31 82 PHE A C 1
ATOM 642 O O . PHE A 1 82 ? -19.934 9.328 19.760 1.00 93.31 82 PHE A O 1
ATOM 649 N N . ILE A 1 83 ? -19.390 10.787 18.120 1.00 85.50 83 ILE A N 1
ATOM 650 C CA . ILE A 1 83 ? -19.721 12.030 18.840 1.00 85.50 83 ILE A CA 1
ATOM 651 C C . ILE A 1 83 ? -21.223 12.298 18.736 1.00 85.50 83 ILE A C 1
ATOM 653 O O . ILE A 1 83 ? -21.814 12.624 19.791 1.00 85.50 83 ILE A O 1
#

Sequence (83 aa):
MIKEGGYVRNRLRSFKYAFVGAWSLLKKEPSVQVQTGIAIVVTAAGFYFEITRIEWMFQVLAMGLVLSAEGLNTAIEKIADFI